Protein AF-A0A973G7T6-F1 (afdb_monomer_lite)

Foldseek 3Di:
DDDDDDDQLLQFPDWADDVVDQFIWTQGPVRDIDGPVVQGCVVPPVSVVVSVVVRVVSVVRNDDPDDD

pLDDT: mean 89.89, std 12.33, range [45.16, 97.56]

Structure (mmCIF, N/CA/C/O backbone):
data_AF-A0A973G7T6-F1
#
_entry.id   AF-A0A973G7T6-F1
#
loop_
_atom_site.group_PDB
_atom_site.id
_atom_site.type_symbol
_atom_site.label_atom_id
_atom_site.label_alt_id
_atom_site.label_comp_id
_atom_site.label_asym_id
_atom_site.label_entity_id
_atom_site.label_seq_id
_atom_site.pdbx_PDB_ins_code
_atom_site.Cartn_x
_atom_site.Cartn_y
_atom_site.Cartn_z
_atom_site.occupancy
_atom_site.B_iso_or_equiv
_atom_site.auth_seq_id
_atom_site.auth_comp_id
_atom_site.auth_asym_id
_atom_site.auth_atom_id
_atom_site.pdbx_PDB_model_num
ATOM 1 N N . LEU A 1 1 ? -15.167 -14.002 -9.639 1.00 72.81 1 LEU A N 1
ATOM 2 C CA . LEU A 1 1 ? -15.896 -12.798 -9.178 1.00 72.81 1 LEU A CA 1
ATOM 3 C C . LEU A 1 1 ? -14.871 -11.717 -8.898 1.00 72.81 1 LEU A C 1
ATOM 5 O O . LEU A 1 1 ? -13.864 -12.023 -8.274 1.00 72.81 1 LEU A O 1
ATOM 9 N N . MET A 1 2 ? -15.091 -10.505 -9.398 1.00 82.00 2 MET A N 1
ATOM 10 C CA . MET A 1 2 ? -14.300 -9.339 -9.010 1.00 82.00 2 MET A CA 1
ATOM 11 C C . MET A 1 2 ? -14.998 -8.720 -7.798 1.00 82.00 2 MET A C 1
ATOM 13 O O . MET A 1 2 ? -16.204 -8.488 -7.859 1.00 82.00 2 MET A O 1
ATOM 17 N N . VAL A 1 3 ? -14.278 -8.537 -6.695 1.00 88.12 3 VAL A N 1
ATOM 18 C CA . VAL A 1 3 ? -14.822 -7.958 -5.459 1.00 88.12 3 VAL A CA 1
ATOM 19 C C . VAL A 1 3 ? -14.125 -6.639 -5.168 1.00 88.12 3 VAL A C 1
ATOM 21 O O . VAL A 1 3 ? -12.934 -6.489 -5.441 1.00 88.12 3 VAL A O 1
ATOM 24 N N . THR A 1 4 ? -14.869 -5.694 -4.605 1.00 92.00 4 THR A N 1
ATOM 25 C CA . THR A 1 4 ? -14.340 -4.409 -4.148 1.00 92.00 4 THR A CA 1
ATOM 26 C C . THR A 1 4 ? -14.428 -4.371 -2.633 1.00 92.00 4 THR A C 1
ATOM 28 O O . THR A 1 4 ? -15.506 -4.562 -2.073 1.00 92.00 4 THR A O 1
ATOM 31 N N . ARG A 1 5 ? -13.297 -4.108 -1.976 1.00 91.75 5 ARG A N 1
ATOM 32 C CA . ARG A 1 5 ? -13.227 -3.823 -0.542 1.00 91.75 5 ARG A CA 1
ATOM 33 C C . ARG A 1 5 ? -12.858 -2.355 -0.375 1.00 91.75 5 ARG A C 1
ATOM 35 O O . ARG A 1 5 ? -11.871 -1.910 -0.955 1.00 91.75 5 ARG A O 1
ATOM 42 N N . HIS A 1 6 ? -13.659 -1.629 0.392 1.00 95.25 6 HIS A N 1
ATOM 43 C CA . HIS A 1 6 ? -13.312 -0.292 0.862 1.00 95.25 6 HIS A CA 1
ATOM 44 C C . HIS A 1 6 ? -12.680 -0.439 2.246 1.00 95.25 6 HIS A C 1
ATOM 46 O O . HIS A 1 6 ? -13.107 -1.303 3.010 1.00 95.25 6 HIS A O 1
ATOM 52 N N . LEU A 1 7 ? -11.642 0.348 2.510 1.00 95.62 7 LEU A N 1
ATOM 53 C CA . LEU A 1 7 ? -10.921 0.375 3.778 1.00 95.62 7 LEU A CA 1
ATOM 54 C C . LEU A 1 7 ? -10.943 1.804 4.303 1.00 95.62 7 LEU A C 1
ATOM 56 O O . LEU A 1 7 ? -10.700 2.741 3.536 1.00 95.62 7 LEU A O 1
ATOM 60 N N . GLU A 1 8 ? -11.167 1.955 5.596 1.00 95.94 8 GLU A N 1
ATOM 61 C CA . GLU A 1 8 ? -10.850 3.170 6.326 1.00 95.94 8 GLU A CA 1
ATOM 62 C C . GLU A 1 8 ? -9.336 3.274 6.530 1.00 95.94 8 GLU A C 1
ATOM 64 O O . GLU A 1 8 ? -8.625 2.276 6.667 1.00 95.94 8 GLU A O 1
ATOM 69 N N . TRP A 1 9 ? -8.817 4.500 6.596 1.00 95.38 9 TRP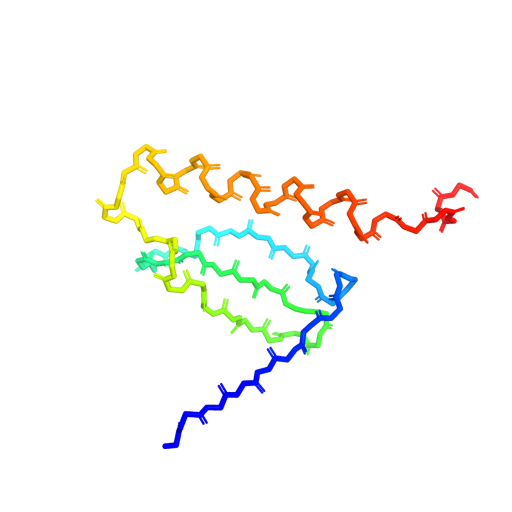 A N 1
ATOM 70 C CA . TRP A 1 9 ? -7.377 4.726 6.765 1.00 95.38 9 TRP A CA 1
ATOM 71 C C . TRP A 1 9 ? -6.815 4.083 8.036 1.00 95.38 9 TRP A C 1
ATOM 73 O O . TRP A 1 9 ? -5.716 3.536 8.007 1.00 95.38 9 TRP A O 1
ATOM 83 N N . GLY A 1 10 ? -7.586 4.100 9.126 1.00 95.25 10 GLY A N 1
ATOM 84 C CA . GLY A 1 10 ? -7.208 3.481 10.398 1.00 95.25 10 GLY A CA 1
ATOM 85 C C . GLY A 1 10 ? -7.181 1.949 10.382 1.00 95.25 10 GLY A C 1
ATOM 86 O O . GLY A 1 10 ? -6.617 1.352 11.293 1.00 95.25 10 GLY A O 1
ATOM 87 N N . GLU A 1 11 ? -7.749 1.293 9.362 1.00 96.62 11 GLU A N 1
ATOM 88 C CA . GLU A 1 11 ? -7.654 -0.166 9.223 1.00 96.62 11 GLU A CA 1
ATOM 89 C C . GLU A 1 11 ? -6.285 -0.609 8.698 1.00 96.62 11 GLU A C 1
ATOM 91 O O . GLU A 1 11 ? -5.912 -1.764 8.889 1.00 96.62 11 GLU A O 1
ATOM 96 N N . ILE A 1 12 ? -5.529 0.277 8.042 1.00 96.88 12 ILE A N 1
ATOM 97 C CA . ILE A 1 12 ? -4.217 -0.040 7.472 1.00 96.88 12 ILE A CA 1
ATOM 98 C C . ILE A 1 12 ? -3.145 0.211 8.532 1.00 96.88 12 ILE A C 1
ATOM 100 O O . ILE A 1 12 ? -2.7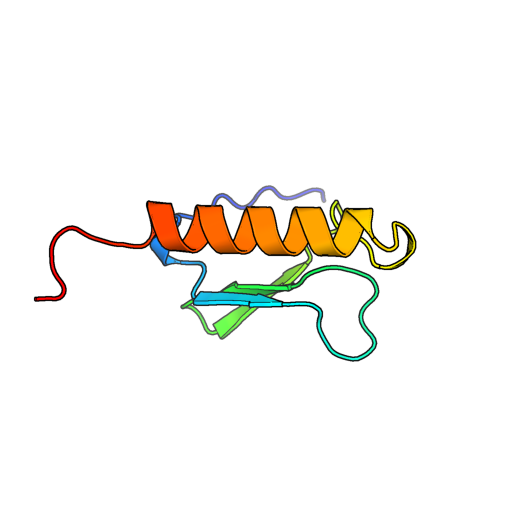79 1.353 8.803 1.00 96.88 12 ILE A O 1
ATOM 104 N N . VAL A 1 13 ? -2.589 -0.860 9.099 1.00 95.25 13 VAL A N 1
ATOM 105 C CA . VAL A 1 13 ? -1.574 -0.754 10.162 1.00 95.25 13 VAL A CA 1
ATOM 106 C C . VAL A 1 13 ? -0.149 -0.692 9.618 1.00 95.25 13 VAL A C 1
ATOM 108 O O . VAL A 1 13 ? 0.757 -0.213 10.297 1.00 95.25 13 VAL A O 1
ATOM 111 N N . SER A 1 14 ? 0.086 -1.185 8.398 1.00 94.56 14 SER A N 1
ATOM 112 C CA . SER A 1 14 ? 1.418 -1.165 7.791 1.00 94.56 14 SER A CA 1
ATOM 113 C C . SER A 1 14 ? 1.370 -1.226 6.262 1.00 94.56 14 SER A C 1
ATOM 115 O O . SER A 1 14 ? 0.487 -1.853 5.677 1.00 94.56 14 SER A O 1
ATOM 117 N N . VAL A 1 15 ? 2.354 -0.589 5.614 1.00 96.50 15 VAL A N 1
ATOM 118 C CA . VAL A 1 15 ? 2.595 -0.649 4.163 1.00 96.50 15 VAL A CA 1
ATOM 119 C C . VAL A 1 15 ? 4.016 -1.152 3.935 1.00 96.50 15 VAL A C 1
ATOM 121 O O . VAL A 1 15 ? 4.981 -0.503 4.341 1.00 96.50 15 VAL A O 1
ATOM 124 N N . ARG A 1 16 ? 4.177 -2.308 3.283 1.00 92.88 16 ARG A N 1
ATOM 125 C CA . ARG A 1 16 ? 5.502 -2.926 3.096 1.00 92.88 16 ARG A CA 1
ATOM 126 C C . ARG A 1 16 ? 5.597 -3.779 1.845 1.00 92.88 16 ARG A C 1
ATOM 128 O O . ARG A 1 16 ? 4.626 -4.392 1.418 1.00 92.88 16 ARG A O 1
ATOM 135 N N . PHE A 1 17 ? 6.799 -3.925 1.298 1.00 88.19 17 PHE A N 1
ATOM 136 C CA . PHE A 1 17 ? 7.063 -5.032 0.383 1.00 88.19 17 PHE A CA 1
ATOM 137 C C . PHE A 1 17 ? 7.231 -6.323 1.187 1.00 88.19 17 PHE A C 1
ATOM 139 O O . PHE A 1 17 ? 8.190 -6.466 1.944 1.00 88.19 17 PHE A O 1
ATOM 146 N N . GLY A 1 18 ? 6.319 -7.279 1.007 1.00 74.88 18 GLY A N 1
ATOM 147 C CA . GLY A 1 18 ? 6.487 -8.613 1.582 1.00 74.88 18 GLY A CA 1
ATOM 148 C C . GLY A 1 18 ? 7.739 -9.294 1.018 1.00 74.88 18 GLY A C 1
ATOM 149 O O . GLY A 1 18 ? 8.051 -9.148 -0.169 1.00 74.88 18 GLY A O 1
ATOM 150 N N . GLN A 1 19 ? 8.463 -10.045 1.851 1.00 79.75 19 GLN A N 1
ATOM 151 C CA . GLN A 1 19 ? 9.627 -10.803 1.386 1.00 79.75 19 GLN A CA 1
ATOM 152 C C . GLN A 1 19 ? 9.221 -11.765 0.261 1.00 79.75 19 GLN A C 1
ATOM 154 O O . GLN A 1 19 ? 8.237 -12.492 0.382 1.00 79.75 19 GLN A O 1
ATOM 159 N N . GLY A 1 20 ? 9.949 -11.722 -0.858 1.00 82.06 20 GLY A N 1
ATOM 160 C CA . GLY A 1 20 ? 9.677 -12.559 -2.032 1.00 82.06 20 GLY A CA 1
ATOM 161 C C . GLY A 1 20 ? 8.379 -12.241 -2.786 1.00 82.06 20 GLY A C 1
ATOM 162 O O . GLY A 1 20 ? 8.082 -12.911 -3.771 1.00 82.06 20 GLY A O 1
ATOM 163 N N . ARG A 1 21 ? 7.606 -11.227 -2.370 1.00 87.00 21 ARG A N 1
ATOM 164 C CA . ARG A 1 21 ? 6.364 -10.834 -3.050 1.00 87.00 21 ARG A CA 1
ATOM 165 C C . ARG A 1 21 ? 6.641 -9.766 -4.110 1.00 87.00 21 ARG A C 1
ATOM 167 O O . ARG A 1 21 ? 7.442 -8.857 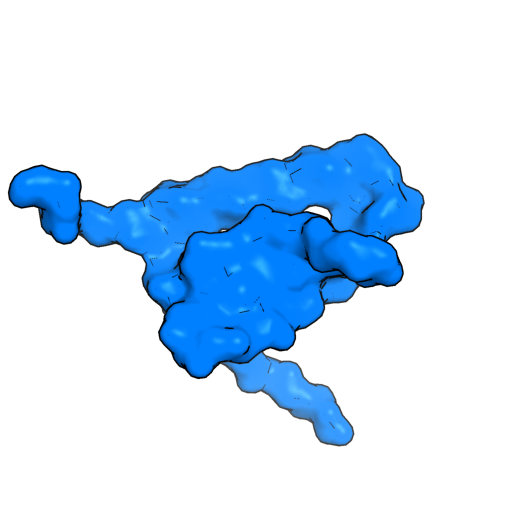-3.859 1.00 87.00 21 ARG A O 1
ATOM 174 N N . PRO A 1 22 ? 5.979 -9.828 -5.280 1.00 92.81 22 PRO A N 1
ATOM 175 C CA . PRO A 1 22 ? 6.238 -8.866 -6.341 1.00 92.81 22 PRO A CA 1
ATOM 176 C C . PRO A 1 22 ? 5.428 -7.569 -6.206 1.00 92.81 22 PRO A C 1
ATOM 178 O O . PRO A 1 22 ? 5.646 -6.665 -7.001 1.00 92.81 22 PRO A O 1
ATOM 181 N N . TRP A 1 23 ? 4.561 -7.431 -5.198 1.00 94.88 23 TRP A N 1
ATOM 182 C CA . TRP A 1 23 ? 3.740 -6.239 -4.943 1.00 94.88 23 TRP A CA 1
ATOM 183 C C . TRP A 1 23 ? 3.773 -5.811 -3.469 1.00 94.88 23 TRP A C 1
ATOM 185 O O . TRP A 1 23 ? 4.061 -6.615 -2.571 1.00 94.88 23 TRP A O 1
ATOM 195 N N . VAL A 1 24 ? 3.446 -4.542 -3.216 1.00 96.19 24 VAL A N 1
ATOM 196 C CA . VAL A 1 24 ? 3.235 -4.005 -1.861 1.00 96.19 24 VAL A CA 1
ATOM 197 C C . VAL A 1 24 ? 2.107 -4.766 -1.157 1.00 96.19 24 VAL A C 1
ATOM 199 O O . VAL A 1 24 ? 1.132 -5.188 -1.779 1.00 96.19 24 VAL A O 1
ATOM 202 N N . GLN A 1 25 ? 2.268 -4.979 0.145 1.00 96.12 25 GLN A N 1
ATOM 203 C CA . GLN A 1 25 ? 1.260 -5.505 1.055 1.00 96.12 25 GLN A CA 1
ATOM 204 C C . GLN A 1 25 ? 0.776 -4.396 1.994 1.00 96.12 25 GLN A C 1
ATOM 206 O O . GLN A 1 25 ? 1.589 -3.599 2.474 1.00 96.12 25 GLN A O 1
ATOM 211 N N . LEU A 1 26 ? -0.520 -4.409 2.286 1.00 96.38 26 LEU A N 1
ATOM 212 C CA . LEU A 1 26 ? -1.121 -3.734 3.428 1.00 96.38 26 LEU A CA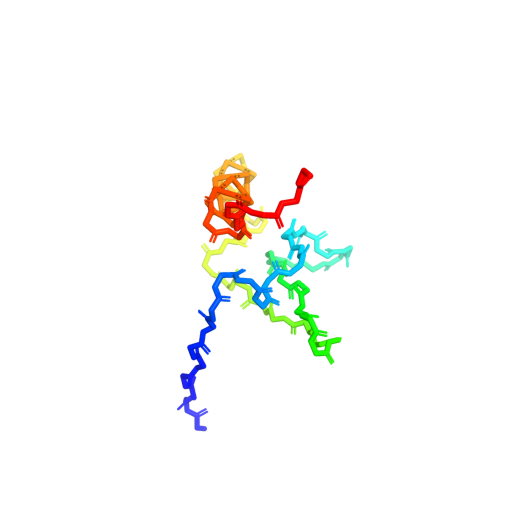 1
ATOM 213 C C . LEU A 1 26 ? -1.354 -4.775 4.510 1.00 96.38 26 LEU A C 1
ATOM 215 O O . LEU A 1 26 ? -2.038 -5.762 4.242 1.00 96.38 26 LEU A O 1
ATOM 219 N N . ASP A 1 27 ? -0.808 -4.557 5.697 1.00 95.44 27 ASP A N 1
ATOM 220 C CA . ASP A 1 27 ? -1.281 -5.281 6.871 1.00 95.44 27 ASP A CA 1
ATOM 221 C C . ASP A 1 27 ? -2.485 -4.533 7.427 1.00 95.44 27 ASP A C 1
ATOM 223 O O . ASP A 1 27 ? -2.462 -3.299 7.520 1.00 95.44 27 ASP A O 1
ATOM 227 N N . LEU A 1 28 ? -3.522 -5.275 7.791 1.00 96.75 28 LEU A N 1
ATOM 228 C CA . LEU A 1 28 ? -4.762 -4.718 8.302 1.00 96.75 28 LEU A CA 1
ATOM 229 C C . LEU A 1 28 ? -4.937 -4.992 9.795 1.00 96.75 28 LEU A C 1
ATOM 231 O O . LEU A 1 28 ? -4.381 -5.944 10.343 1.00 96.75 28 LEU A O 1
ATOM 235 N N . ALA A 1 29 ? -5.731 -4.151 10.453 1.00 95.81 29 ALA A N 1
ATOM 236 C CA . ALA A 1 29 ? -6.017 -4.251 11.883 1.00 95.81 29 ALA A CA 1
ATOM 237 C C . ALA A 1 29 ? -6.755 -5.549 12.272 1.00 95.81 29 ALA A C 1
ATOM 239 O O . ALA A 1 29 ? -6.647 -5.996 13.412 1.00 95.81 29 ALA A O 1
ATOM 240 N N . ASP A 1 30 ? -7.468 -6.172 11.330 1.00 94.75 30 ASP A N 1
ATOM 241 C CA . ASP A 1 30 ? -8.124 -7.478 11.492 1.00 94.75 30 ASP A CA 1
ATOM 242 C C . ASP A 1 30 ? -7.149 -8.671 11.374 1.00 94.75 30 ASP A C 1
ATOM 244 O O . ASP A 1 30 ? -7.545 -9.818 11.578 1.00 94.75 30 ASP A O 1
ATOM 248 N N . GLY A 1 31 ? -5.867 -8.407 11.099 1.00 94.88 31 GLY A N 1
ATOM 249 C CA . GLY A 1 31 ? -4.821 -9.412 10.919 1.00 94.88 31 GLY A CA 1
ATOM 250 C C . GLY A 1 31 ? -4.656 -9.896 9.477 1.00 94.88 31 GLY A C 1
ATOM 251 O O . GLY A 1 31 ? -3.731 -10.669 9.209 1.00 94.88 31 GLY A O 1
ATOM 252 N N . ASP A 1 32 ? -5.490 -9.433 8.543 1.00 95.25 32 ASP A N 1
ATOM 253 C CA . ASP A 1 32 ? -5.367 -9.790 7.134 1.00 95.25 32 ASP A CA 1
ATOM 254 C C . ASP A 1 32 ? -4.209 -9.057 6.448 1.00 95.25 32 ASP A C 1
ATOM 256 O O . ASP A 1 32 ? -3.654 -8.058 6.914 1.00 95.25 32 ASP A O 1
ATOM 260 N N . THR A 1 33 ? -3.851 -9.562 5.268 1.00 94.44 33 THR A N 1
ATOM 261 C CA . THR A 1 33 ? -2.913 -8.902 4.365 1.00 94.44 33 THR A CA 1
ATOM 262 C C . THR A 1 33 ? -3.536 -8.722 2.989 1.00 94.44 33 THR A C 1
ATOM 264 O O . THR A 1 33 ? -3.969 -9.692 2.363 1.00 94.44 33 THR A O 1
ATOM 267 N N . LEU A 1 34 ? -3.520 -7.492 2.472 1.00 94.88 34 LEU A N 1
ATOM 268 C CA . LEU A 1 34 ? -4.006 -7.178 1.129 1.00 94.88 34 LEU A CA 1
ATOM 269 C C . LEU A 1 34 ? -2.877 -6.792 0.178 1.00 94.88 34 LEU A C 1
ATOM 271 O O . LEU A 1 34 ? -1.982 -6.017 0.501 1.00 94.88 34 LEU A O 1
ATOM 275 N N . ALA A 1 35 ? -2.952 -7.321 -1.038 1.00 94.69 35 ALA A N 1
ATOM 276 C CA . ALA A 1 35 ? -2.014 -7.042 -2.113 1.00 94.69 35 ALA A CA 1
ATOM 277 C C . ALA A 1 35 ? -2.378 -5.755 -2.869 1.00 94.69 35 ALA A C 1
ATOM 279 O O . ALA A 1 35 ? -3.459 -5.661 -3.448 1.00 94.69 35 ALA A O 1
ATOM 280 N N . VAL A 1 36 ? -1.441 -4.808 -2.969 1.00 95.06 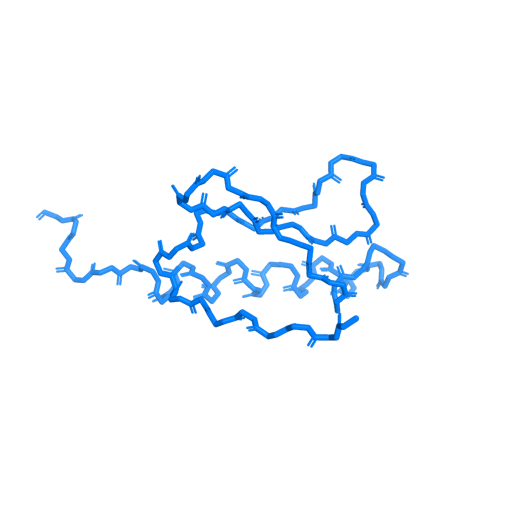36 VAL A N 1
ATOM 281 C CA . VAL A 1 36 ? -1.576 -3.609 -3.813 1.00 95.06 36 VAL A CA 1
ATOM 282 C C . VAL A 1 36 ? -0.881 -3.863 -5.148 1.00 95.06 36 VAL A C 1
ATOM 284 O O . VAL A 1 36 ? 0.260 -3.465 -5.368 1.00 95.06 36 VAL A O 1
ATOM 287 N N . MET A 1 37 ? -1.569 -4.556 -6.057 1.00 92.50 37 MET A N 1
ATOM 288 C CA . MET A 1 37 ? -1.000 -4.959 -7.355 1.00 92.50 37 MET A CA 1
ATOM 289 C C . MET A 1 37 ? -0.581 -3.776 -8.248 1.00 92.50 37 MET A C 1
ATOM 291 O O . MET A 1 37 ? 0.236 -3.959 -9.141 1.00 92.50 37 MET A O 1
ATOM 295 N N . GLY A 1 38 ? -1.100 -2.568 -7.996 1.00 93.31 38 GLY A N 1
ATOM 296 C CA . GLY A 1 38 ? -0.707 -1.342 -8.702 1.00 93.31 38 GLY A CA 1
ATOM 297 C C . GLY A 1 38 ? 0.674 -0.790 -8.325 1.00 93.31 38 GLY A C 1
ATOM 298 O O . GLY A 1 38 ? 1.136 0.145 -8.969 1.00 93.31 38 GLY A O 1
ATOM 299 N N . ILE A 1 39 ? 1.330 -1.347 -7.298 1.00 95.50 39 ILE A N 1
ATOM 300 C CA . ILE A 1 39 ? 2.702 -1.002 -6.908 1.00 95.50 39 ILE A CA 1
ATOM 301 C C . ILE A 1 39 ? 3.527 -2.290 -6.905 1.00 95.50 39 ILE A C 1
ATOM 303 O O . ILE A 1 39 ? 3.543 -3.042 -5.923 1.00 95.50 39 ILE A O 1
ATOM 307 N N . GLN A 1 40 ? 4.204 -2.557 -8.020 1.00 95.12 40 GLN A N 1
ATOM 308 C CA . GLN A 1 40 ? 4.950 -3.794 -8.246 1.00 95.12 40 GLN A CA 1
ATOM 309 C C . GLN A 1 40 ? 6.458 -3.554 -8.288 1.00 95.12 40 GLN A C 1
ATOM 311 O O . GLN A 1 40 ? 6.941 -2.575 -8.845 1.00 95.12 40 GLN A O 1
ATOM 316 N N . ARG A 1 41 ? 7.232 -4.501 -7.756 1.00 92.25 41 ARG A N 1
ATOM 317 C CA . ARG A 1 41 ? 8.700 -4.436 -7.694 1.00 92.25 41 ARG A CA 1
ATOM 318 C C . ARG A 1 41 ? 9.351 -4.292 -9.073 1.00 92.25 41 ARG A C 1
ATOM 320 O O . ARG A 1 41 ? 10.422 -3.702 -9.174 1.00 92.25 41 ARG A O 1
ATOM 327 N N . ALA A 1 42 ? 8.712 -4.816 -10.119 1.00 94.44 42 ALA A N 1
ATOM 328 C CA . ALA A 1 42 ? 9.184 -4.695 -11.496 1.00 94.44 42 ALA A CA 1
ATOM 329 C C . ALA A 1 42 ? 9.306 -3.230 -11.967 1.00 94.44 42 ALA A C 1
ATOM 331 O O . ALA A 1 42 ? 10.124 -2.948 -12.837 1.00 94.44 42 ALA A O 1
ATOM 332 N N . ASP A 1 43 ? 8.577 -2.296 -11.342 1.00 94.69 43 ASP A N 1
ATOM 333 C CA . ASP A 1 43 ? 8.646 -0.863 -11.655 1.00 94.69 43 ASP A CA 1
ATOM 334 C C . ASP A 1 43 ? 9.871 -0.166 -11.014 1.00 94.69 43 ASP A C 1
ATOM 336 O O . ASP A 1 43 ? 10.071 1.043 -11.171 1.00 94.69 43 ASP A O 1
ATOM 340 N N . GLY A 1 44 ? 10.709 -0.910 -10.281 1.00 93.94 44 GLY A N 1
ATOM 341 C CA . GLY A 1 44 ? 11.984 -0.445 -9.735 1.00 93.94 44 GLY A CA 1
ATOM 342 C C . GLY A 1 44 ? 11.840 0.771 -8.819 1.00 93.94 44 GLY A C 1
ATOM 343 O O . GLY A 1 44 ? 11.022 0.781 -7.902 1.00 93.94 44 GLY A O 1
ATOM 344 N N . VAL A 1 45 ? 12.619 1.824 -9.088 1.00 95.31 45 VAL A N 1
ATOM 345 C CA . VAL A 1 45 ? 12.635 3.070 -8.293 1.00 95.31 45 VAL A CA 1
ATOM 346 C C . VAL A 1 45 ? 11.242 3.691 -8.159 1.00 95.31 45 VAL A C 1
ATOM 348 O O . VAL A 1 45 ? 10.918 4.272 -7.123 1.00 95.31 45 VAL A O 1
ATOM 351 N N . ARG A 1 46 ? 10.391 3.548 -9.184 1.00 96.00 46 ARG A N 1
ATOM 352 C CA . ARG A 1 46 ? 9.015 4.045 -9.123 1.00 96.00 46 ARG A CA 1
ATOM 353 C C . ARG A 1 46 ? 8.198 3.292 -8.078 1.00 96.00 46 ARG A C 1
ATOM 355 O O . ARG A 1 46 ? 7.448 3.924 -7.345 1.00 96.00 46 ARG A O 1
ATOM 362 N N . ALA A 1 47 ? 8.382 1.979 -7.964 1.00 95.50 47 ALA A N 1
ATOM 363 C CA . ALA A 1 47 ? 7.694 1.172 -6.964 1.00 95.50 47 ALA A CA 1
ATOM 364 C C . ALA A 1 47 ? 8.044 1.625 -5.541 1.00 95.50 47 ALA A C 1
ATOM 366 O O . ALA A 1 47 ? 7.159 1.769 -4.702 1.00 95.50 47 ALA A O 1
ATOM 367 N N . ASP A 1 48 ? 9.322 1.917 -5.289 1.00 93.62 48 ASP A N 1
ATOM 368 C CA . ASP A 1 48 ? 9.782 2.409 -3.990 1.00 93.62 48 ASP A CA 1
ATOM 369 C C . ASP A 1 48 ? 9.208 3.794 -3.666 1.00 93.62 48 ASP A C 1
ATOM 371 O O . ASP A 1 48 ? 8.817 4.054 -2.526 1.00 93.62 48 ASP A O 1
ATOM 375 N N . ALA A 1 49 ? 9.142 4.689 -4.656 1.00 96.19 49 ALA A N 1
ATOM 376 C CA . ALA A 1 49 ? 8.554 6.015 -4.491 1.00 96.19 49 ALA A CA 1
ATOM 377 C C . ALA A 1 49 ? 7.048 5.940 -4.189 1.00 96.19 49 ALA A C 1
ATOM 379 O O . ALA A 1 49 ? 6.581 6.594 -3.257 1.00 96.19 49 ALA A O 1
ATOM 380 N N . GLU A 1 50 ? 6.301 5.110 -4.920 1.00 97.56 50 GLU A N 1
ATOM 381 C CA . GLU A 1 50 ? 4.862 4.929 -4.699 1.00 97.56 50 GLU A CA 1
ATOM 382 C C . GLU A 1 50 ? 4.566 4.210 -3.376 1.00 97.56 50 GLU A C 1
ATOM 384 O O . GLU A 1 50 ? 3.647 4.602 -2.660 1.00 97.56 50 GLU A O 1
ATOM 389 N N . ALA A 1 51 ? 5.373 3.217 -2.987 1.00 95.44 51 ALA A N 1
ATOM 390 C CA . ALA A 1 51 ? 5.240 2.557 -1.689 1.00 95.44 51 ALA A CA 1
ATOM 391 C C . ALA A 1 51 ? 5.446 3.549 -0.533 1.00 95.44 51 ALA A C 1
ATOM 393 O O . ALA A 1 51 ? 4.650 3.582 0.406 1.00 95.44 51 ALA A O 1
ATOM 394 N N . LYS A 1 52 ? 6.477 4.403 -0.624 1.00 95.56 52 LYS A N 1
ATOM 395 C CA . LYS A 1 52 ? 6.723 5.476 0.352 1.00 95.56 52 LYS A CA 1
ATOM 396 C C . LYS A 1 52 ? 5.581 6.481 0.376 1.00 95.56 52 LYS A C 1
ATOM 398 O O . LYS A 1 52 ? 5.100 6.816 1.451 1.00 95.56 52 LYS A O 1
ATOM 403 N N . ARG A 1 53 ? 5.116 6.924 -0.795 1.00 96.75 53 ARG A N 1
ATOM 404 C CA . ARG A 1 53 ? 3.977 7.838 -0.916 1.00 96.75 53 ARG A CA 1
ATOM 405 C C . ARG A 1 53 ? 2.733 7.264 -0.240 1.00 96.75 53 ARG A C 1
ATOM 407 O O . ARG A 1 53 ? 2.087 7.975 0.522 1.00 96.75 53 ARG A O 1
ATOM 414 N N . LEU A 1 54 ? 2.407 5.998 -0.500 1.00 96.88 54 LEU A N 1
ATOM 415 C CA . LEU A 1 54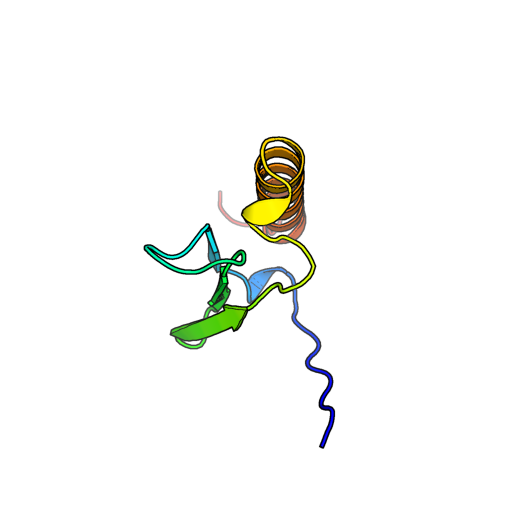 ? 1.258 5.334 0.109 1.00 96.88 54 LEU A CA 1
ATOM 416 C C . LEU A 1 54 ? 1.408 5.247 1.630 1.00 96.88 54 LEU A C 1
ATOM 418 O O . LEU A 1 54 ? 0.476 5.603 2.341 1.00 96.88 54 LEU A O 1
ATOM 422 N N . ALA A 1 55 ? 2.584 4.856 2.131 1.00 95.62 55 ALA A N 1
ATOM 423 C CA . ALA A 1 55 ? 2.864 4.837 3.566 1.00 95.62 55 ALA A CA 1
ATOM 424 C C . ALA A 1 55 ? 2.694 6.225 4.212 1.00 95.62 55 ALA A C 1
ATOM 426 O O . ALA A 1 55 ? 2.104 6.337 5.283 1.00 95.62 55 ALA A O 1
ATOM 427 N N . THR A 1 56 ? 3.154 7.291 3.548 1.00 95.94 56 THR A N 1
ATOM 428 C CA . THR A 1 56 ? 2.954 8.673 4.008 1.00 95.94 56 THR A CA 1
ATOM 429 C C . THR A 1 56 ? 1.476 9.050 4.055 1.00 95.94 56 THR A C 1
ATOM 431 O O . THR A 1 56 ? 1.044 9.640 5.038 1.00 95.94 56 THR A O 1
ATOM 434 N N . LEU A 1 57 ? 0.691 8.704 3.030 1.00 96.19 57 LEU A N 1
ATOM 435 C CA . LEU A 1 57 ? -0.750 8.975 3.023 1.00 96.19 57 LEU A CA 1
ATOM 436 C C . LEU A 1 57 ? -1.467 8.232 4.151 1.00 96.19 57 LEU A C 1
ATOM 438 O O . LEU A 1 57 ? -2.267 8.845 4.849 1.00 96.19 57 LEU A O 1
ATOM 442 N N . VAL A 1 58 ? -1.137 6.955 4.368 1.00 96.00 58 VAL A N 1
ATOM 443 C CA . VAL A 1 58 ? -1.681 6.185 5.493 1.00 96.00 58 VAL A CA 1
ATOM 444 C C . VAL A 1 58 ? -1.383 6.900 6.803 1.00 96.00 58 VAL A C 1
ATOM 446 O O . VAL A 1 58 ? -2.322 7.238 7.507 1.00 96.00 58 VAL A O 1
ATOM 449 N N . ALA A 1 59 ? -0.122 7.243 7.074 1.00 93.69 59 ALA A N 1
ATOM 450 C CA . ALA A 1 59 ? 0.256 7.926 8.311 1.00 93.69 59 ALA A CA 1
ATOM 451 C C . ALA A 1 59 ? -0.460 9.277 8.510 1.00 93.69 59 ALA A C 1
ATOM 453 O O . ALA A 1 59 ? -0.894 9.591 9.615 1.00 93.69 59 ALA A O 1
ATOM 454 N N . LEU A 1 60 ? -0.604 10.075 7.446 1.00 95.00 60 LEU A N 1
ATOM 455 C CA . LEU A 1 60 ? -1.278 11.378 7.505 1.00 95.00 60 LEU A CA 1
ATOM 456 C C . LEU A 1 60 ? -2.780 11.264 7.778 1.00 95.00 60 LEU A C 1
ATOM 458 O O . LEU A 1 60 ? -3.354 12.164 8.385 1.00 95.00 60 LEU A O 1
ATOM 462 N N . HIS A 1 61 ? -3.417 10.193 7.307 1.00 94.62 61 HIS A N 1
ATOM 463 C CA . HIS A 1 61 ? -4.864 10.009 7.406 1.00 94.62 61 HIS A CA 1
ATOM 464 C C . HIS A 1 61 ? -5.291 9.041 8.519 1.00 94.62 61 HIS A C 1
ATOM 466 O O . HIS A 1 61 ? -6.469 9.016 8.868 1.00 94.62 61 HIS A O 1
ATOM 472 N N . SER A 1 62 ? -4.362 8.270 9.091 1.00 90.44 62 SER A N 1
ATOM 473 C CA . SER A 1 62 ? -4.597 7.406 10.252 1.00 90.44 62 SER A CA 1
ATOM 474 C C . SER A 1 62 ? -4.314 8.108 11.583 1.00 90.44 62 SER A C 1
ATOM 476 O O . SER A 1 62 ? -4.780 7.645 12.623 1.00 90.44 62 SER A O 1
ATOM 478 N N . ALA A 1 63 ? -3.566 9.219 11.574 1.00 73.94 63 ALA A N 1
ATOM 479 C CA . ALA A 1 63 ? -3.363 10.055 12.752 1.00 73.94 63 ALA A CA 1
ATOM 480 C C . ALA A 1 63 ? -4.699 10.687 13.180 1.00 73.94 63 ALA A C 1
ATOM 482 O O . ALA A 1 63 ? -5.207 11.618 12.555 1.00 73.94 63 ALA A O 1
ATOM 483 N N . THR A 1 64 ? -5.291 10.160 14.248 1.00 59.38 64 THR A N 1
ATOM 484 C CA . THR A 1 64 ? -6.466 10.765 14.888 1.00 59.38 64 THR A CA 1
ATOM 485 C C . THR A 1 64 ? -5.989 11.945 15.757 1.00 59.38 64 THR A C 1
ATOM 487 O O . THR A 1 64 ? -4.891 11.855 16.299 1.00 59.38 64 THR A O 1
ATOM 490 N N . PRO A 1 65 ? -6.763 13.034 15.973 1.00 51.38 65 PRO A N 1
ATOM 491 C CA . PRO A 1 65 ? -6.411 14.136 16.893 1.00 51.38 65 PRO A CA 1
ATOM 492 C C . PRO A 1 65 ? -6.305 13.759 18.386 1.00 51.38 65 PRO A C 1
ATOM 494 O O . PRO A 1 65 ? -6.525 14.604 19.251 1.00 51.38 65 PRO A O 1
ATOM 497 N N . ARG A 1 66 ? -6.073 12.490 18.718 1.00 51.38 66 ARG A N 1
ATOM 498 C CA . ARG A 1 66 ? -6.065 11.981 20.085 1.00 51.38 66 ARG A CA 1
ATOM 499 C C . ARG A 1 66 ? -5.107 10.801 20.181 1.00 51.38 66 ARG A C 1
ATOM 501 O O . ARG A 1 66 ? -5.555 9.666 20.128 1.00 51.38 66 ARG A O 1
ATOM 508 N N . ASP A 1 67 ? -3.826 11.114 20.299 1.00 46.25 67 ASP A N 1
ATOM 509 C CA . ASP A 1 67 ? -2.806 10.257 20.910 1.00 46.25 67 ASP A CA 1
ATOM 510 C C . ASP A 1 67 ? -1.726 11.163 21.540 1.00 46.25 67 ASP A C 1
ATOM 512 O O . ASP A 1 67 ? -0.540 11.075 21.232 1.00 46.25 67 ASP A O 1
ATOM 516 N N . ASP A 1 68 ? -2.191 12.039 22.442 1.00 45.16 68 ASP A N 1
ATOM 517 C CA . ASP A 1 68 ? -1.415 12.843 23.396 1.00 45.16 68 ASP A CA 1
ATOM 518 C C . ASP A 1 68 ? -2.117 12.776 24.767 1.00 45.16 68 ASP A C 1
ATOM 520 O O . ASP A 1 68 ? -3.363 12.964 24.803 1.00 45.16 68 ASP A O 1
#

Secondary structure (DSSP, 8-state):
--------GGGEEEEEE-TT-SEEEEEETTS-EEEEEEEEGGGTHHHHHHHHHHHHHHHHHH--S---

Sequence (68 aa):
LMVTRHLEWGEIVSVRFGQGRPWVQLDLADGDTLAVMGIQRADGVRADAEAKRLATLVALHSATPRDD

Radius of gyration: 12.87 Å; chains: 1; bounding box: 28×27×35 Å